Protein AF-A0A5S3YJY7-F1 (afdb_monomer)

Solvent-accessible surface area (backbone atoms only — not comparable to full-atom values): 4468 Å² total; per-residue (Å²): 133,82,78,71,59,67,95,77,55,62,74,48,66,95,74,68,57,74,86,78,83,51,65,72,58,41,52,52,50,50,59,72,66,58,60,43,54,89,49,92,46,76,43,76,60,51,84,89,33,66,60,52,53,68,43,42,78,48,25,75,53,69,45,78,44,77,83,137

Radius of gyration: 13.1 Å; Cα contacts (8 Å, |Δi|>4): 68; chains: 1; bounding box: 23×25×31 Å

Organism: NCBI:txid151081

Sequence (68 aa):
MTDKVHLGHRARKRFGQNFLNDDMIIDKIVTAIDPKPADNLVEIGPGLGAITEPVVDLSEKLTVVELD

Nearest 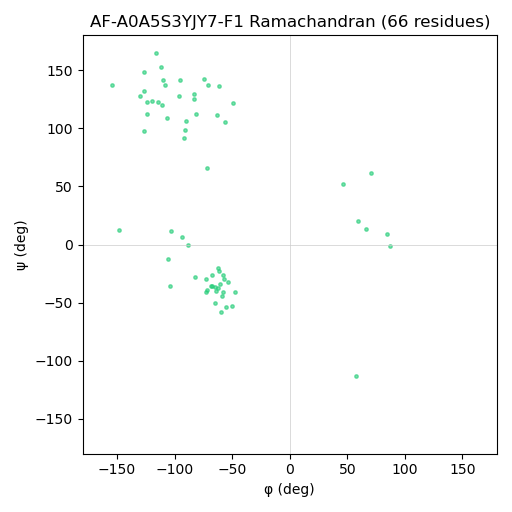PDB structures (foldseek):
  3tpz-assembly1_A  TM=9.663E-01  e=8.659E-05  Escherichia coli K-12
  3tpz-assembly2_B  TM=7.726E-01  e=2.028E-05  Escherichia coli K-12
  3tqs-assembly2_B  TM=9.648E-01  e=5.596E-04  Coxiella burnetii
  8x46-assembly1_A  TM=9.208E-01  e=6.737E-03  Pyrococcus horikoshii OT3
  1zq9-assembly1_B  TM=9.284E-01  e=7.219E-03  Homo sapiens

pLDDT: mean 86.84, std 16.71, range [39.94, 98.56]

InterPro domains:
  IPR001737 Ribosomal RNA adenine methyltransferase KsgA/Erm [PF00398] (9-68)
  IPR001737 Ribosomal RNA adenine methyltransferase KsgA/Erm [PS51689] (11-68)
  IPR001737 Ribosomal RNA adenine methyltransferase KsgA/Erm [PTHR11727] (10-68)
  IPR020596 Ribosomal RNA adenine methylase transferase, conserved site [PS01131] (41-68)
  IPR029063 S-adenosyl-L-methionine-dependent methyltransferase superfamily [G3DSA:3.40.50.150] (1-68)
  IPR029063 S-adenosyl-L-methionine-dependent methyltransferase superfamily [SSF53335] (8-68)

Secondary structure (DSSP, 8-state):
-----BTTB---GGGT------HHHHHHHHHHH---TT--EEEE--TTSTTHHHHHHHSS-EEEE---

Mean predicted aligned error: 6.11 Å

Foldseek 3Di:
DPPPDDPNDDDDVVVVDDDDDDLVVLVVVLVVCVAAQPDAAEAECCPPVSNVVVNVVHY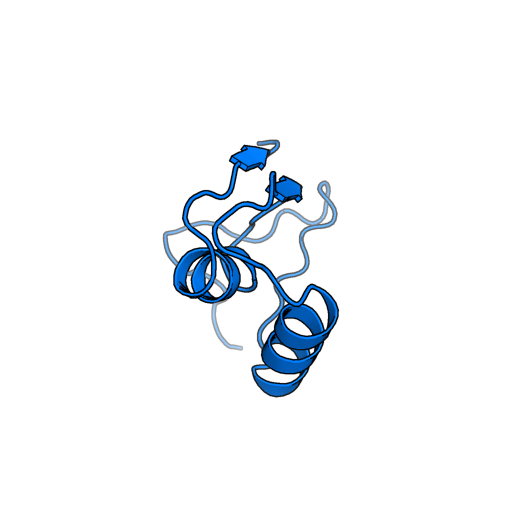VDYHYHYDD

Structure (mmCIF, N/CA/C/O backbone):
data_AF-A0A5S3YJY7-F1
#
_entry.id   AF-A0A5S3YJY7-F1
#
loop_
_atom_site.group_PDB
_atom_site.id
_atom_site.type_symbol
_atom_site.label_atom_id
_atom_site.label_alt_id
_atom_site.label_comp_id
_atom_site.label_asym_id
_atom_site.label_entity_id
_atom_site.label_seq_id
_atom_site.pdbx_PDB_ins_code
_atom_site.Cartn_x
_atom_site.Cartn_y
_atom_site.Cartn_z
_atom_site.occupancy
_atom_site.B_iso_or_equiv
_atom_site.auth_seq_id
_atom_site.auth_comp_id
_atom_site.auth_asym_id
_atom_site.auth_atom_id
_atom_site.pdbx_PDB_model_num
ATOM 1 N N . MET A 1 1 ? 14.108 -18.183 -16.623 1.00 39.94 1 MET A N 1
ATOM 2 C CA . MET A 1 1 ? 13.639 -16.814 -16.911 1.00 39.94 1 MET A CA 1
ATOM 3 C C . MET A 1 1 ? 12.177 -16.796 -16.538 1.00 39.94 1 MET A C 1
ATOM 5 O O . MET A 1 1 ? 11.380 -17.358 -17.268 1.00 39.94 1 MET A O 1
ATOM 9 N N . THR A 1 2 ? 11.853 -16.345 -15.333 1.00 41.34 2 THR A N 1
ATOM 10 C CA . THR A 1 2 ? 10.481 -16.418 -14.829 1.00 41.34 2 THR A CA 1
ATOM 11 C C . THR A 1 2 ? 9.724 -15.244 -15.426 1.00 41.34 2 THR A C 1
ATOM 13 O O . THR A 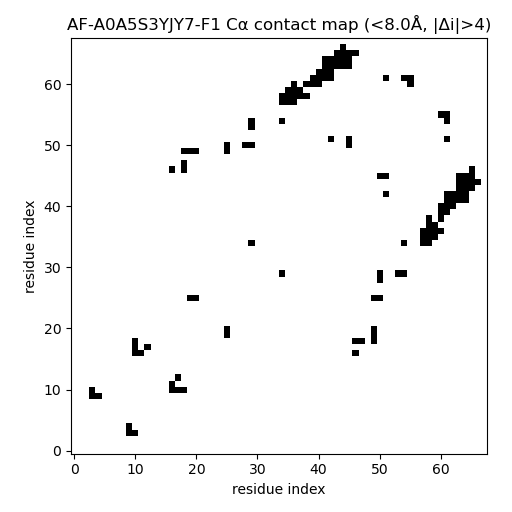1 2 ? 10.072 -14.089 -15.169 1.00 41.34 2 THR A O 1
ATOM 16 N N . ASP A 1 3 ? 8.771 -15.548 -16.301 1.00 42.81 3 ASP A N 1
ATOM 17 C CA . ASP A 1 3 ? 7.921 -14.568 -16.958 1.00 42.81 3 ASP A CA 1
ATOM 18 C C . ASP A 1 3 ? 7.213 -13.717 -15.899 1.00 42.81 3 ASP A C 1
ATOM 20 O O . ASP A 1 3 ? 6.303 -14.166 -15.206 1.00 42.81 3 ASP A O 1
ATOM 24 N N . LYS A 1 4 ? 7.684 -12.472 -15.744 1.00 46.72 4 LYS A N 1
ATOM 25 C CA . LYS A 1 4 ? 7.081 -11.433 -14.897 1.00 46.72 4 LYS A CA 1
ATOM 26 C C . LYS A 1 4 ? 5.787 -10.940 -15.545 1.00 46.72 4 LYS A C 1
ATOM 28 O O . LYS A 1 4 ? 5.716 -9.808 -16.022 1.00 46.72 4 LYS A O 1
ATOM 33 N N . VAL A 1 5 ? 4.799 -11.821 -15.619 1.00 47.44 5 VAL A N 1
ATOM 34 C CA . VAL A 1 5 ? 3.443 -11.497 -16.044 1.00 47.44 5 VAL A CA 1
ATOM 35 C C . VAL A 1 5 ? 2.516 -11.996 -14.949 1.00 47.44 5 VAL A C 1
ATOM 37 O O . VAL A 1 5 ? 2.181 -13.174 -14.889 1.00 47.44 5 VAL A O 1
ATOM 40 N N . HIS A 1 6 ? 2.119 -11.087 -14.067 1.00 50.91 6 HIS A N 1
ATOM 41 C CA . HIS A 1 6 ? 0.985 -11.298 -13.178 1.00 50.91 6 HIS A CA 1
ATOM 42 C C . HIS A 1 6 ? -0.114 -10.338 -13.647 1.00 50.91 6 HIS A C 1
ATOM 44 O O . HIS A 1 6 ? 0.135 -9.144 -13.800 1.00 50.91 6 HIS A O 1
ATOM 50 N N . LEU A 1 7 ? -1.272 -10.885 -14.032 1.00 52.09 7 LEU A N 1
ATOM 51 C CA . LEU A 1 7 ? -2.410 -10.175 -14.647 1.00 52.09 7 LEU A CA 1
ATOM 52 C C . LEU A 1 7 ? -2.145 -9.426 -15.980 1.00 52.09 7 LEU A C 1
ATOM 54 O O . LEU A 1 7 ? -2.923 -8.567 -16.375 1.00 52.09 7 LEU A O 1
ATOM 58 N N . GLY A 1 8 ? -1.088 -9.755 -16.731 1.00 52.28 8 GLY A N 1
ATOM 59 C CA . GLY A 1 8 ? -0.836 -9.152 -18.056 1.00 52.28 8 GLY A CA 1
ATOM 60 C C . GLY A 1 8 ? -0.043 -7.837 -18.036 1.00 52.28 8 GLY A C 1
ATOM 61 O O . GLY A 1 8 ? 0.303 -7.314 -19.097 1.00 52.28 8 GLY A O 1
ATOM 62 N N . HIS A 1 9 ? 0.322 -7.329 -16.856 1.00 59.19 9 HIS A N 1
ATOM 63 C CA . HIS A 1 9 ? 1.097 -6.098 -16.723 1.00 59.19 9 HIS A CA 1
ATOM 64 C C . HIS A 1 9 ? 2.601 -6.392 -16.729 1.00 59.19 9 HIS A C 1
ATOM 66 O O . HIS A 1 9 ? 3.181 -6.904 -15.773 1.00 59.19 9 HIS A O 1
ATOM 72 N N . ARG A 1 10 ? 3.260 -6.056 -17.842 1.00 68.00 10 ARG A N 1
ATOM 73 C CA . ARG A 1 10 ? 4.723 -6.064 -17.938 1.00 68.00 10 ARG A CA 1
ATOM 74 C C . ARG A 1 10 ? 5.264 -4.751 -17.381 1.00 68.00 10 ARG A C 1
ATOM 76 O O . ARG A 1 10 ? 4.846 -3.688 -17.833 1.00 68.00 10 ARG A O 1
ATOM 83 N N . ALA A 1 11 ? 6.243 -4.831 -16.477 1.00 74.19 11 ALA A N 1
ATOM 84 C CA . ALA A 1 11 ? 6.911 -3.655 -15.918 1.00 74.19 11 ALA A CA 1
ATOM 85 C C . ALA A 1 11 ? 7.367 -2.688 -17.026 1.00 74.19 11 ALA A C 1
ATOM 87 O O . ALA A 1 11 ? 8.157 -3.044 -17.913 1.00 74.19 11 ALA A O 1
ATOM 88 N N . ARG A 1 12 ? 6.887 -1.447 -16.965 1.00 82.12 12 ARG A N 1
ATOM 89 C CA . ARG A 1 12 ? 7.267 -0.370 -17.875 1.00 82.12 12 ARG A CA 1
ATOM 90 C C . ARG A 1 12 ? 8.451 0.386 -17.287 1.00 82.12 12 ARG A C 1
ATOM 92 O O . ARG A 1 12 ? 8.289 1.295 -16.482 1.00 82.12 12 ARG A O 1
ATOM 99 N N . LYS A 1 13 ? 9.663 0.064 -17.754 1.00 81.56 13 LYS A N 1
ATOM 100 C CA . LYS A 1 13 ? 10.906 0.711 -17.281 1.00 81.56 13 LYS A CA 1
ATOM 101 C C . LYS A 1 13 ? 10.886 2.242 -17.365 1.00 81.56 13 LYS A C 1
ATOM 103 O O . LYS A 1 13 ? 11.483 2.891 -16.517 1.00 81.56 13 LYS A O 1
ATOM 108 N N . ARG A 1 14 ? 10.187 2.818 -18.352 1.00 85.69 14 ARG A N 1
ATOM 109 C CA . ARG A 1 14 ? 10.045 4.280 -18.502 1.00 85.69 14 ARG A CA 1
ATOM 110 C C . ARG A 1 14 ? 9.331 4.953 -17.322 1.00 85.69 14 ARG A C 1
ATOM 112 O O . ARG A 1 14 ? 9.484 6.150 -17.143 1.00 85.69 14 ARG A O 1
ATOM 119 N N . PHE A 1 15 ? 8.574 4.180 -16.547 1.00 81.56 15 PHE A N 1
ATOM 120 C CA . PHE A 1 15 ? 7.869 4.627 -15.349 1.00 81.56 15 PHE A CA 1
ATOM 121 C C . PHE A 1 15 ? 8.575 4.199 -14.060 1.00 81.56 15 PHE A C 1
ATOM 123 O O . PHE A 1 15 ? 8.000 4.284 -12.987 1.00 81.56 15 PHE A O 1
ATOM 130 N N . GLY A 1 16 ? 9.815 3.702 -14.145 1.00 85.25 16 GLY A N 1
ATOM 131 C CA . GLY A 1 16 ? 10.588 3.320 -12.962 1.00 85.25 16 GLY A CA 1
ATOM 132 C C . GLY A 1 16 ? 10.025 2.123 -12.187 1.00 85.25 16 GLY A C 1
ATOM 133 O O . GLY A 1 16 ? 10.466 1.876 -11.068 1.00 85.25 16 GLY A O 1
ATOM 134 N N . GLN A 1 17 ? 9.087 1.366 -12.768 1.00 89.25 17 GLN A N 1
ATOM 135 C CA . GLN A 1 17 ? 8.445 0.232 -12.105 1.00 89.25 17 GLN A CA 1
ATOM 136 C C . GLN A 1 17 ? 9.462 -0.868 -11.769 1.00 89.25 17 GLN A C 1
ATOM 138 O O . GLN A 1 17 ? 9.977 -1.559 -12.655 1.00 89.25 17 GLN A O 1
ATOM 143 N N . ASN A 1 18 ? 9.714 -1.044 -10.473 1.00 89.81 18 ASN A N 1
ATOM 144 C CA . ASN A 1 18 ? 10.465 -2.152 -9.900 1.00 89.81 18 ASN A CA 1
ATOM 145 C C . ASN A 1 18 ? 9.569 -2.827 -8.866 1.00 89.81 18 ASN A C 1
ATOM 147 O O . ASN A 1 18 ? 9.241 -2.229 -7.849 1.00 89.81 18 ASN A O 1
ATOM 151 N N . PHE A 1 19 ? 9.148 -4.057 -9.145 1.00 90.81 19 PHE A N 1
ATOM 152 C CA . PHE A 1 19 ? 8.250 -4.778 -8.250 1.00 90.81 19 PHE A CA 1
ATOM 153 C C . PHE A 1 19 ? 9.027 -5.445 -7.122 1.00 90.81 19 PHE A C 1
ATOM 155 O O . PHE A 1 19 ? 9.953 -6.220 -7.387 1.00 90.81 19 PHE A O 1
ATOM 162 N N . LEU A 1 20 ? 8.622 -5.132 -5.894 1.00 92.75 20 LEU A N 1
ATOM 163 C CA . LEU A 1 20 ? 9.092 -5.778 -4.679 1.00 92.75 20 LEU A CA 1
ATOM 164 C C . LEU A 1 20 ? 8.523 -7.203 -4.602 1.00 92.75 20 LEU A C 1
ATOM 166 O O . LEU A 1 20 ? 7.370 -7.427 -4.960 1.00 92.75 20 LEU A O 1
ATOM 170 N N . ASN A 1 21 ? 9.353 -8.165 -4.203 1.00 92.12 21 ASN A N 1
ATOM 171 C CA . ASN A 1 21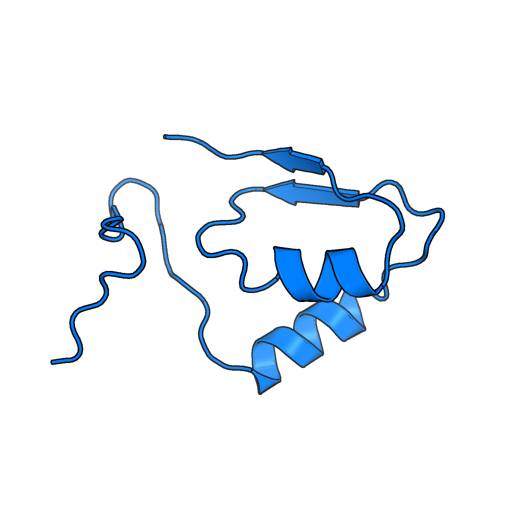 ? 9.002 -9.589 -4.166 1.00 92.12 21 ASN A CA 1
ATOM 172 C C . ASN A 1 21 ? 9.707 -10.366 -3.040 1.00 92.12 21 ASN A C 1
ATOM 174 O O . ASN A 1 21 ? 9.760 -11.591 -3.093 1.00 92.12 21 ASN A O 1
ATOM 178 N N . ASP A 1 22 ? 10.322 -9.656 -2.094 1.00 96.44 22 ASP A N 1
ATOM 179 C CA . ASP A 1 22 ? 10.995 -10.245 -0.940 1.00 96.44 22 ASP A CA 1
ATOM 180 C C . ASP A 1 22 ? 10.128 -9.995 0.294 1.00 96.44 22 ASP A C 1
ATOM 182 O O . ASP A 1 22 ? 10.017 -8.854 0.754 1.00 96.44 22 ASP A O 1
ATOM 186 N N . ASP A 1 23 ? 9.520 -11.063 0.807 1.00 95.81 23 ASP A N 1
ATOM 187 C CA . ASP A 1 23 ? 8.566 -11.011 1.917 1.00 95.81 23 ASP A CA 1
ATOM 188 C C . ASP A 1 23 ? 9.198 -10.449 3.198 1.00 95.81 23 ASP A C 1
ATOM 190 O O . ASP A 1 23 ? 8.565 -9.687 3.921 1.00 95.81 23 ASP A O 1
ATOM 194 N N . MET A 1 24 ? 10.488 -10.712 3.452 1.00 98.00 24 MET A N 1
ATOM 195 C CA . MET A 1 24 ? 11.164 -10.175 4.638 1.00 98.00 24 MET A CA 1
ATOM 196 C C . MET A 1 24 ? 11.329 -8.655 4.549 1.00 98.00 24 MET A C 1
ATOM 198 O O . MET A 1 24 ? 11.284 -7.956 5.565 1.00 98.00 24 MET A O 1
ATOM 202 N N . ILE A 1 25 ? 11.578 -8.128 3.349 1.00 98.12 25 ILE A N 1
ATOM 203 C CA . ILE A 1 25 ? 11.657 -6.681 3.138 1.00 98.12 25 ILE A CA 1
ATOM 204 C C . ILE A 1 25 ? 10.266 -6.051 3.215 1.00 98.12 25 ILE A C 1
ATOM 206 O O . ILE A 1 25 ? 10.133 -4.999 3.839 1.00 98.12 25 ILE A O 1
ATOM 210 N N . ILE A 1 26 ? 9.249 -6.702 2.643 1.00 97.81 26 ILE A N 1
ATOM 211 C CA . ILE A 1 26 ? 7.845 -6.283 2.747 1.00 97.81 26 ILE A CA 1
ATOM 212 C C . ILE A 1 26 ? 7.441 -6.166 4.222 1.00 97.81 26 ILE A C 1
ATOM 214 O O . ILE A 1 26 ? 7.061 -5.080 4.656 1.00 97.81 26 ILE A O 1
ATOM 218 N N . ASP A 1 27 ? 7.649 -7.216 5.019 1.00 97.88 27 ASP A N 1
ATOM 219 C CA . ASP A 1 27 ? 7.313 -7.231 6.447 1.00 97.88 27 ASP A CA 1
ATOM 220 C C . ASP A 1 27 ? 8.024 -6.119 7.224 1.00 97.88 27 ASP A C 1
ATOM 222 O O . ASP A 1 27 ? 7.424 -5.454 8.072 1.00 97.88 27 ASP A O 1
ATOM 226 N N . LYS A 1 28 ? 9.308 -5.868 6.926 1.00 98.56 28 LYS A N 1
ATOM 227 C CA . LYS A 1 28 ? 10.065 -4.770 7.551 1.00 98.56 28 LYS A CA 1
ATOM 228 C C . LYS A 1 28 ? 9.497 -3.401 7.196 1.00 98.56 28 LYS A C 1
ATOM 230 O O . LYS A 1 28 ? 9.463 -2.534 8.066 1.00 98.56 28 LYS A O 1
ATOM 235 N N . ILE A 1 29 ? 9.077 -3.199 5.947 1.00 98.38 29 ILE A N 1
ATOM 236 C CA . ILE A 1 29 ? 8.450 -1.948 5.509 1.00 98.38 29 ILE A CA 1
ATOM 237 C C . ILE A 1 29 ? 7.114 -1.762 6.230 1.00 98.38 29 ILE A C 1
ATOM 239 O O . ILE A 1 29 ? 6.912 -0.720 6.847 1.00 98.38 29 ILE A O 1
ATOM 243 N N . VAL A 1 30 ? 6.244 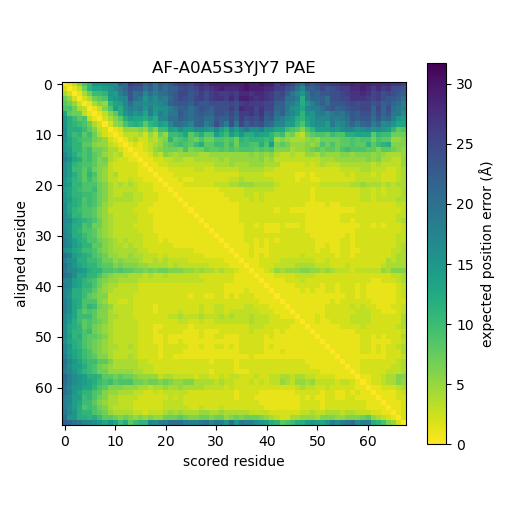-2.776 6.221 1.00 98.00 30 VAL A N 1
ATOM 244 C CA . VAL A 1 30 ? 4.928 -2.731 6.885 1.00 98.00 30 VAL A CA 1
ATOM 245 C C . VAL A 1 30 ? 5.085 -2.464 8.383 1.00 98.00 30 VAL A C 1
ATOM 247 O O . VAL A 1 30 ? 4.424 -1.584 8.930 1.00 98.00 30 VAL A O 1
ATOM 250 N N . THR A 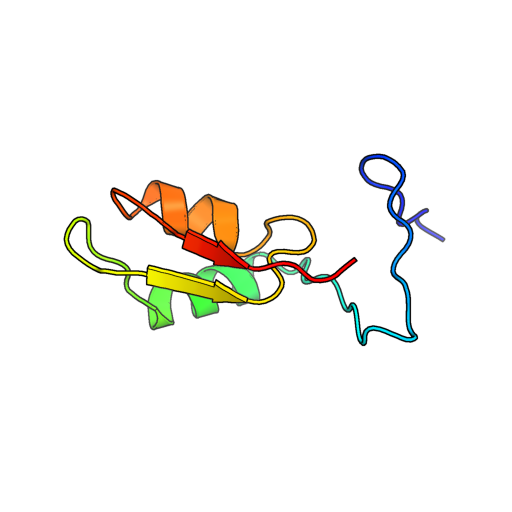1 31 ? 6.031 -3.144 9.033 1.00 98.19 31 THR A N 1
ATOM 251 C CA . THR A 1 31 ? 6.345 -2.928 10.455 1.00 98.19 31 THR A CA 1
ATOM 252 C C . THR A 1 31 ? 6.850 -1.510 10.722 1.00 98.19 31 THR A C 1
ATOM 254 O O . THR A 1 31 ? 6.529 -0.935 11.756 1.00 98.19 31 THR A O 1
ATOM 257 N N . ALA A 1 32 ? 7.639 -0.929 9.814 1.00 98.38 32 ALA A N 1
ATOM 258 C CA . ALA A 1 32 ? 8.138 0.437 9.959 1.00 98.38 32 ALA A CA 1
ATOM 259 C C . ALA A 1 32 ? 7.053 1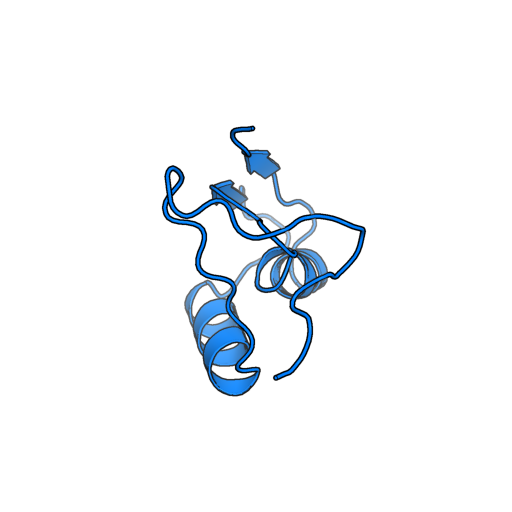.503 9.727 1.00 98.38 32 ALA A C 1
ATOM 261 O O .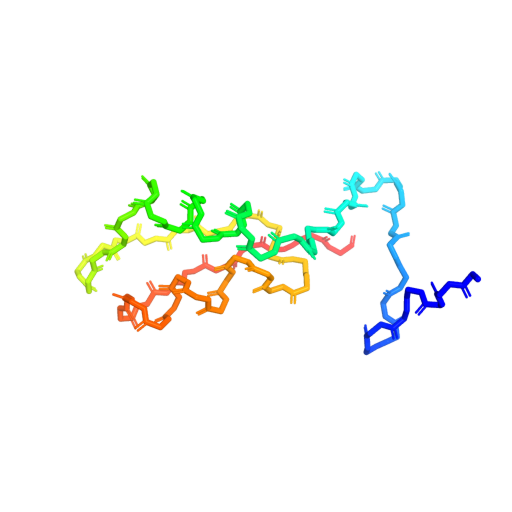 ALA A 1 32 ? 7.140 2.580 10.313 1.00 98.38 32 ALA A O 1
ATOM 262 N N . ILE A 1 33 ? 6.056 1.214 8.882 1.00 97.38 33 ILE A N 1
ATOM 263 C CA . ILE A 1 33 ? 4.861 2.054 8.713 1.00 97.38 33 ILE A CA 1
ATOM 264 C C . ILE A 1 33 ? 4.007 2.016 9.991 1.00 97.38 33 ILE A C 1
ATOM 266 O O . ILE A 1 33 ? 3.427 3.035 10.350 1.00 97.38 33 ILE A O 1
ATOM 270 N N . ASP A 1 34 ? 3.960 0.861 10.668 1.00 97.44 34 ASP A N 1
ATOM 271 C CA . ASP A 1 34 ? 3.153 0.588 11.869 1.00 97.44 34 ASP A CA 1
ATOM 272 C C . ASP A 1 34 ? 1.690 1.073 11.747 1.00 97.44 34 ASP A C 1
ATOM 274 O O . ASP A 1 34 ? 1.205 1.815 12.609 1.00 97.44 34 ASP A O 1
ATOM 278 N N . PRO A 1 35 ? 0.979 0.690 10.666 1.00 97.06 35 PRO A N 1
ATOM 279 C CA . PRO A 1 35 ? -0.328 1.248 10.338 1.00 97.06 35 PRO A CA 1
ATOM 280 C C . PRO A 1 35 ? -1.353 0.980 11.441 1.00 97.06 35 PRO A C 1
ATOM 282 O O . PRO A 1 35 ? -1.452 -0.134 11.966 1.00 97.06 35 PRO A O 1
ATOM 285 N N . LYS A 1 36 ? -2.141 2.005 11.776 1.00 96.12 36 LYS A N 1
ATOM 286 C CA . LYS A 1 36 ? -3.252 1.906 12.726 1.00 96.12 36 LYS A CA 1
ATOM 287 C C . LYS A 1 36 ? -4.601 2.082 12.023 1.00 96.12 36 LYS A C 1
ATOM 289 O O . LYS A 1 36 ? -4.691 2.823 11.046 1.00 96.12 36 LYS A O 1
ATOM 294 N N . PRO A 1 37 ? -5.683 1.490 12.566 1.00 93.38 37 PRO A N 1
ATOM 295 C CA . PRO A 1 37 ? -7.043 1.636 12.043 1.00 93.38 37 PRO A CA 1
ATOM 296 C C . PRO A 1 37 ? -7.465 3.078 11.726 1.00 93.38 37 PRO A C 1
ATOM 298 O O . PRO A 1 37 ? -8.069 3.325 10.691 1.00 93.38 37 PRO A O 1
ATOM 301 N N . ALA A 1 38 ? -7.104 4.036 12.585 1.00 92.31 38 ALA A N 1
ATOM 302 C CA . ALA A 1 38 ? -7.511 5.437 12.461 1.00 92.31 38 ALA A CA 1
ATOM 303 C C . ALA A 1 38 ? -6.568 6.306 11.604 1.00 92.31 38 ALA A C 1
ATOM 305 O O . ALA A 1 38 ? -6.808 7.511 11.471 1.00 92.31 38 ALA A O 1
ATOM 306 N N . ASP A 1 39 ? -5.490 5.737 11.059 1.00 95.81 39 ASP A N 1
ATOM 307 C CA . ASP A 1 39 ? -4.529 6.503 10.273 1.00 95.81 39 ASP A CA 1
ATOM 308 C C . ASP A 1 39 ? -5.086 6.851 8.890 1.00 95.81 39 ASP A C 1
ATOM 310 O O . ASP A 1 39 ? -5.751 6.060 8.223 1.00 95.81 39 ASP A O 1
ATOM 314 N N . ASN A 1 40 ? -4.763 8.056 8.421 1.00 96.38 40 ASN A N 1
ATOM 315 C CA . ASN A 1 40 ? -5.071 8.473 7.058 1.00 96.38 40 ASN A CA 1
ATOM 316 C C . ASN A 1 40 ? -3.882 8.145 6.156 1.00 96.38 40 ASN A C 1
ATOM 318 O O . ASN A 1 40 ? -2.961 8.952 6.018 1.00 96.38 40 ASN A O 1
ATOM 322 N N . LEU A 1 41 ? -3.901 6.956 5.557 1.00 97.69 41 LEU A N 1
ATOM 323 C CA . LEU A 1 41 ? -2.789 6.445 4.758 1.00 97.69 41 LEU A CA 1
ATOM 324 C C . LEU A 1 41 ? -2.974 6.716 3.260 1.00 97.69 41 LEU A C 1
ATOM 326 O O . LEU A 1 41 ? -4.074 6.592 2.706 1.00 97.69 41 LEU A O 1
ATOM 330 N N . VAL A 1 42 ? -1.860 7.050 2.603 1.00 97.94 42 VAL A N 1
ATOM 331 C CA . VAL A 1 42 ? -1.759 7.193 1.148 1.00 97.94 42 VAL A CA 1
ATOM 332 C C . VAL A 1 42 ? -0.566 6.389 0.642 1.00 97.94 42 VAL A C 1
ATOM 334 O O . VAL A 1 42 ? 0.553 6.592 1.107 1.00 97.94 42 VAL A O 1
ATOM 337 N N . GLU A 1 43 ? -0.797 5.529 -0.345 1.00 97.31 43 GLU A N 1
ATOM 338 C CA . GLU A 1 43 ? 0.248 4.837 -1.099 1.00 97.31 43 GLU A CA 1
ATOM 339 C C . GLU A 1 43 ? 0.344 5.407 -2.519 1.00 97.31 43 GLU A C 1
ATOM 341 O O . GLU A 1 43 ? -0.666 5.654 -3.182 1.00 97.31 43 GLU A O 1
ATOM 346 N N . ILE A 1 44 ? 1.572 5.614 -2.992 1.00 95.75 44 ILE A N 1
ATOM 347 C CA . ILE A 1 44 ? 1.861 6.095 -4.344 1.00 95.75 44 ILE A CA 1
ATOM 348 C C . ILE A 1 44 ? 2.576 4.979 -5.100 1.00 95.75 44 ILE A C 1
ATOM 350 O O . ILE A 1 44 ? 3.647 4.544 -4.683 1.00 95.75 44 ILE A O 1
ATOM 354 N N . GLY A 1 45 ? 2.009 4.569 -6.231 1.00 93.50 45 GLY A N 1
ATOM 355 C CA . GLY A 1 45 ? 2.532 3.477 -7.047 1.00 93.50 45 GLY A CA 1
ATOM 356 C C . GLY A 1 45 ? 2.352 2.109 -6.384 1.00 93.50 45 GLY A C 1
ATOM 357 O O . GLY A 1 45 ? 3.359 1.445 -6.131 1.00 93.50 45 GLY A O 1
ATOM 358 N N . PRO A 1 46 ? 1.105 1.671 -6.110 1.00 93.56 46 PRO A N 1
ATOM 359 C CA . PRO A 1 46 ? 0.832 0.359 -5.515 1.00 93.56 46 PRO A CA 1
ATOM 360 C C . PRO A 1 46 ? 1.390 -0.798 -6.359 1.00 93.56 46 PRO A C 1
ATOM 362 O O . PRO A 1 46 ? 1.719 -1.864 -5.832 1.00 93.56 46 PRO A O 1
ATOM 365 N N . GLY A 1 47 ? 1.544 -0.605 -7.677 1.00 90.94 47 GLY A N 1
ATOM 366 C CA . GLY A 1 47 ? 2.142 -1.602 -8.556 1.00 90.94 47 GLY A CA 1
ATOM 367 C C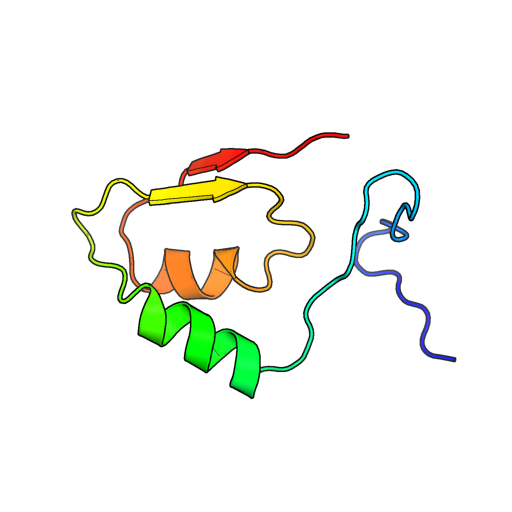 . GLY A 1 47 ? 1.388 -2.933 -8.499 1.00 90.94 47 GLY A C 1
ATOM 368 O O . GLY A 1 47 ? 0.254 -3.023 -8.953 1.00 90.94 47 GLY A O 1
ATOM 369 N N . LEU A 1 48 ? 2.033 -3.977 -7.968 1.00 90.69 48 LEU A N 1
ATOM 370 C CA . LEU A 1 48 ? 1.424 -5.306 -7.809 1.00 90.69 48 LEU A CA 1
ATOM 371 C C . LEU A 1 48 ? 0.773 -5.532 -6.435 1.00 90.69 48 LEU A C 1
ATOM 373 O O . LEU A 1 48 ? 0.375 -6.654 -6.156 1.00 90.69 48 LEU A O 1
ATOM 377 N N . GLY A 1 49 ? 0.697 -4.513 -5.578 1.00 93.69 49 GLY A N 1
ATOM 378 C CA . GLY A 1 49 ? 0.047 -4.616 -4.270 1.00 93.69 49 GLY A CA 1
ATOM 379 C C . GLY A 1 49 ? 0.924 -5.175 -3.147 1.00 93.69 49 GLY A C 1
ATOM 380 O O . GLY A 1 49 ? 0.421 -5.412 -2.056 1.00 93.69 49 GLY A O 1
ATOM 381 N N . ALA A 1 50 ? 2.232 -5.350 -3.376 1.00 95.56 50 ALA A N 1
ATOM 382 C CA . ALA A 1 50 ? 3.145 -5.996 -2.424 1.00 95.56 50 ALA A CA 1
ATOM 383 C C . ALA A 1 50 ? 3.185 -5.329 -1.034 1.00 95.56 50 ALA A C 1
ATOM 385 O O . ALA A 1 50 ? 3.448 -6.004 -0.047 1.00 95.56 50 ALA A O 1
ATOM 386 N N . ILE A 1 51 ? 2.945 -4.015 -0.958 1.00 97.12 51 ILE A N 1
ATOM 387 C CA . ILE A 1 51 ? 2.798 -3.276 0.307 1.00 97.12 51 ILE A CA 1
ATOM 388 C C . ILE A 1 51 ? 1.325 -2.955 0.588 1.00 97.12 51 ILE A C 1
ATOM 390 O O . ILE A 1 51 ? 0.906 -3.005 1.742 1.00 97.12 51 ILE A O 1
ATOM 394 N N . THR A 1 52 ? 0.536 -2.670 -0.454 1.00 96.62 52 THR A N 1
ATOM 395 C CA . THR A 1 52 ? -0.898 -2.366 -0.356 1.00 96.62 52 THR A CA 1
ATOM 396 C C . THR A 1 52 ? -1.664 -3.398 0.465 1.00 96.62 52 THR A C 1
ATOM 398 O O . THR A 1 52 ? -2.365 -3.027 1.402 1.00 96.62 52 THR A O 1
ATOM 401 N N . GLU A 1 53 ? -1.528 -4.683 0.126 1.00 95.44 53 GLU A N 1
ATOM 402 C CA . GLU A 1 53 ? -2.277 -5.773 0.762 1.00 95.44 53 GLU A CA 1
ATOM 403 C C . GLU A 1 53 ? -2.011 -5.853 2.277 1.00 95.44 53 GLU A C 1
ATOM 405 O O . GLU A 1 53 ? -2.952 -5.653 3.050 1.00 95.44 53 GLU A O 1
ATOM 410 N N . PRO A 1 54 ? -0.759 -6.022 2.748 1.00 96.25 54 PRO A N 1
ATOM 411 C CA . PRO A 1 54 ? -0.498 -6.146 4.182 1.00 96.25 54 PRO A CA 1
ATOM 412 C C . PRO A 1 54 ? -0.760 -4.857 4.978 1.00 96.25 54 PRO A C 1
ATOM 414 O O . PRO A 1 54 ? -1.065 -4.927 6.167 1.00 96.25 54 PRO A O 1
ATOM 417 N N . VAL A 1 55 ? -0.663 -3.669 4.367 1.00 97.31 55 VAL A N 1
ATOM 418 C CA . VAL A 1 55 ? -1.028 -2.413 5.052 1.00 97.31 55 VAL A CA 1
ATOM 419 C C . VAL A 1 55 ? -2.543 -2.302 5.231 1.00 97.31 55 VAL A C 1
ATOM 421 O O . VAL A 1 55 ? -3.002 -1.853 6.285 1.00 97.31 55 VAL A O 1
ATOM 424 N N . VAL A 1 56 ? -3.330 -2.716 4.233 1.00 95.38 56 VAL A N 1
ATOM 425 C CA . VAL A 1 56 ? -4.798 -2.746 4.329 1.00 95.38 56 VAL A CA 1
ATOM 426 C C . VAL A 1 56 ? -5.265 -3.747 5.382 1.00 95.38 56 VAL A C 1
ATOM 428 O O . VAL A 1 56 ? -6.190 -3.429 6.117 1.00 95.38 56 VAL A O 1
ATOM 431 N N . ASP A 1 57 ? -4.600 -4.893 5.537 1.00 94.75 57 ASP A N 1
ATOM 432 C CA . ASP A 1 57 ? -4.961 -5.881 6.568 1.00 94.75 57 ASP A CA 1
ATOM 433 C C . ASP A 1 57 ? -4.851 -5.339 8.010 1.00 94.75 57 ASP A C 1
ATOM 435 O O . ASP A 1 57 ? -5.495 -5.852 8.927 1.00 94.75 57 ASP A O 1
ATOM 439 N N . LEU A 1 58 ? -4.041 -4.296 8.220 1.00 95.44 58 LEU A N 1
ATOM 440 C CA . LEU A 1 58 ? -3.776 -3.685 9.528 1.00 95.44 58 LEU A CA 1
ATOM 441 C C . LEU A 1 58 ? -4.463 -2.322 9.731 1.00 95.44 58 LEU A C 1
ATOM 443 O O . LEU A 1 58 ? -4.505 -1.808 10.852 1.00 95.44 58 LEU A O 1
ATOM 447 N N . SER A 1 59 ? -5.000 -1.725 8.666 1.00 94.56 59 SER A N 1
ATOM 448 C CA . SER A 1 59 ? -5.675 -0.421 8.687 1.00 94.56 59 SER A CA 1
ATOM 449 C C . SER A 1 59 ? -7.156 -0.558 8.321 1.00 94.56 59 SER A C 1
ATOM 451 O O . SER A 1 59 ? -7.591 -1.576 7.800 1.00 94.56 59 SER A O 1
ATOM 453 N N . GLU A 1 60 ? -7.979 0.459 8.591 1.00 92.44 60 GLU A N 1
ATOM 454 C CA . GLU A 1 60 ? -9.377 0.438 8.116 1.00 92.44 60 GLU A CA 1
ATOM 455 C C . GLU A 1 60 ? -9.494 0.904 6.663 1.00 92.44 60 GLU A C 1
ATOM 457 O O . GLU A 1 60 ? -10.436 0.540 5.953 1.00 92.44 60 GLU A O 1
ATOM 462 N N . LYS A 1 61 ? -8.562 1.754 6.220 1.00 94.12 61 LYS A N 1
ATOM 463 C CA . LYS A 1 61 ? -8.599 2.375 4.901 1.00 94.12 61 LYS A CA 1
ATOM 464 C C . LYS A 1 61 ? -7.202 2.768 4.426 1.00 94.12 61 LYS A C 1
ATOM 466 O O . LYS A 1 61 ? -6.457 3.430 5.140 1.00 94.12 61 LYS A O 1
ATOM 471 N N . LEU A 1 62 ? -6.929 2.492 3.153 1.00 97.19 62 LEU A N 1
ATOM 472 C CA . LEU A 1 62 ? -5.767 2.989 2.421 1.00 97.19 62 LEU A CA 1
ATOM 473 C C . LEU A 1 62 ? -6.227 3.662 1.125 1.00 97.19 62 LEU A C 1
ATOM 475 O O . LEU A 1 62 ? -7.047 3.114 0.388 1.00 97.19 62 LEU A O 1
ATOM 479 N N . THR A 1 63 ? -5.715 4.860 0.843 1.00 97.50 63 THR A N 1
ATOM 480 C CA . THR A 1 63 ? -5.920 5.516 -0.457 1.00 97.50 63 THR A CA 1
ATOM 481 C C . THR A 1 63 ? -4.718 5.241 -1.347 1.00 97.50 63 THR A C 1
ATOM 483 O O . THR A 1 63 ? -3.593 5.516 -0.946 1.00 97.50 63 THR A O 1
ATOM 486 N N . VAL A 1 64 ? -4.939 4.744 -2.561 1.00 96.69 64 VAL A N 1
ATOM 487 C CA . VAL A 1 64 ? -3.856 4.472 -3.516 1.00 96.69 64 VAL A CA 1
ATOM 488 C C . VAL A 1 64 ? -3.904 5.446 -4.689 1.00 96.69 64 VAL A C 1
ATOM 490 O O . VAL A 1 64 ? -4.983 5.805 -5.166 1.00 96.69 64 VAL A O 1
ATOM 493 N N . VAL A 1 65 ? -2.734 5.875 -5.157 1.00 95.38 65 VAL A N 1
ATOM 494 C CA . VAL A 1 65 ? -2.572 6.729 -6.340 1.00 95.38 65 VAL A CA 1
ATOM 495 C C . VAL A 1 65 ? -1.630 6.036 -7.319 1.00 95.38 65 VAL A C 1
ATOM 497 O O . VAL A 1 65 ? -0.490 5.739 -6.973 1.00 95.38 65 VAL A O 1
ATOM 500 N N . GLU A 1 66 ? -2.091 5.802 -8.546 1.00 89.56 66 GLU A N 1
ATOM 501 C CA . GLU A 1 66 ? -1.326 5.142 -9.612 1.00 89.56 66 GLU A CA 1
ATOM 502 C C . GLU A 1 66 ? -1.305 6.009 -10.878 1.00 89.56 66 GLU A C 1
ATOM 504 O O . GLU A 1 66 ? -2.253 6.753 -11.152 1.00 89.56 66 GLU A O 1
ATOM 509 N N . LEU A 1 67 ? -0.211 5.914 -11.637 1.00 82.00 67 LEU A N 1
ATOM 510 C CA . LEU A 1 67 ? -0.027 6.603 -12.911 1.00 82.00 67 LEU A CA 1
ATOM 511 C C . LEU A 1 67 ? 0.189 5.565 -14.031 1.00 82.00 67 LEU A C 1
ATOM 513 O O . LEU A 1 67 ? 1.119 4.768 -13.961 1.00 82.00 67 LEU A O 1
ATOM 517 N N . ASP A 1 68 ? -0.647 5.608 -15.074 1.00 63.25 68 ASP A N 1
ATOM 518 C CA . ASP A 1 68 ? -0.656 4.667 -16.222 1.00 63.25 68 ASP A CA 1
ATOM 519 C C . ASP A 1 68 ? 0.615 4.632 -17.111 1.00 63.25 68 ASP A C 1
ATOM 521 O O . ASP A 1 68 ? 1.139 5.708 -17.489 1.00 63.25 68 ASP A O 1
#